Protein AF-A0A3D2M525-F1 (afdb_monomer)

Structure (mmCIF, N/CA/C/O backbone):
data_AF-A0A3D2M525-F1
#
_entry.id   AF-A0A3D2M525-F1
#
loop_
_atom_site.group_PDB
_atom_site.id
_atom_site.type_symbol
_atom_site.label_atom_id
_atom_site.label_alt_id
_atom_site.label_comp_id
_atom_site.label_asym_id
_atom_site.label_entity_id
_atom_site.label_seq_id
_atom_site.pdbx_PDB_ins_code
_atom_site.Cartn_x
_atom_site.Cartn_y
_atom_site.Cartn_z
_atom_site.occupancy
_atom_site.B_iso_or_equiv
_atom_site.auth_seq_id
_atom_site.auth_comp_id
_atom_site.auth_asym_id
_atom_site.auth_atom_id
_atom_site.pdbx_PDB_model_num
ATOM 1 N N . MET A 1 1 ? -45.864 -55.800 0.063 1.00 37.56 1 MET A N 1
ATOM 2 C CA . MET A 1 1 ? -45.847 -54.843 -1.065 1.00 37.56 1 MET A CA 1
ATOM 3 C C . MET A 1 1 ? -44.452 -54.256 -1.185 1.00 37.56 1 MET A C 1
ATOM 5 O O . MET A 1 1 ? -44.061 -53.517 -0.301 1.00 37.56 1 MET A O 1
ATOM 9 N N . LEU A 1 2 ? -43.704 -54.651 -2.211 1.00 43.34 2 LEU A N 1
ATOM 10 C CA . LEU A 1 2 ? -42.482 -54.048 -2.786 1.00 43.34 2 LEU A CA 1
ATOM 11 C C . LEU A 1 2 ? -42.152 -54.940 -4.011 1.00 43.34 2 LEU A C 1
ATOM 13 O O . LEU A 1 2 ? -42.502 -56.121 -3.920 1.00 43.34 2 LEU A O 1
ATOM 17 N N . PRO A 1 3 ? -41.513 -54.484 -5.118 1.00 45.31 3 PRO A N 1
ATOM 18 C CA . PRO A 1 3 ? -40.408 -53.512 -5.133 1.00 45.31 3 PRO A CA 1
ATOM 19 C C . PRO A 1 3 ? -40.341 -52.604 -6.419 1.00 45.31 3 PRO A C 1
ATOM 21 O O . PRO A 1 3 ? -41.162 -52.714 -7.316 1.00 45.31 3 PRO A O 1
ATOM 24 N N . SER A 1 4 ? -39.574 -51.501 -6.423 1.00 38.03 4 SER A N 1
ATOM 25 C CA . SER A 1 4 ? -38.260 -51.283 -7.088 1.00 38.03 4 SER A CA 1
ATOM 26 C C . SER A 1 4 ? -38.192 -50.986 -8.607 1.00 38.03 4 SER A C 1
ATOM 28 O O . SER A 1 4 ? -38.522 -51.838 -9.417 1.00 38.03 4 SER A O 1
ATOM 30 N N . LYS A 1 5 ? -37.485 -49.880 -8.911 1.00 32.03 5 LYS A N 1
ATOM 31 C CA . LYS A 1 5 ? -36.298 -49.766 -9.796 1.00 32.03 5 LYS A CA 1
ATOM 32 C C . LYS A 1 5 ? -36.407 -49.850 -11.341 1.00 32.03 5 LYS A C 1
ATOM 34 O O . LYS A 1 5 ? -36.990 -50.760 -11.902 1.00 32.03 5 LYS A O 1
ATOM 39 N N . LEU A 1 6 ? -35.543 -49.005 -11.930 1.00 39.41 6 LEU A N 1
ATOM 40 C CA . LEU A 1 6 ? -34.654 -49.207 -13.092 1.00 39.41 6 LEU A CA 1
ATOM 41 C C . LEU A 1 6 ? -35.099 -48.751 -14.494 1.00 39.41 6 LEU A C 1
ATOM 43 O O . LEU A 1 6 ? -36.184 -49.020 -14.985 1.00 39.41 6 LEU A O 1
ATOM 47 N N . ALA A 1 7 ? -34.142 -48.042 -15.095 1.00 35.44 7 ALA A N 1
ATOM 48 C CA . ALA A 1 7 ? -34.067 -47.508 -16.443 1.00 35.44 7 ALA A CA 1
ATOM 49 C C . ALA A 1 7 ? -33.650 -48.568 -17.483 1.00 35.44 7 ALA A C 1
ATOM 51 O O . ALA A 1 7 ? -33.310 -49.692 -17.118 1.00 35.44 7 ALA A O 1
ATOM 52 N N . SER A 1 8 ? -33.495 -48.093 -18.733 1.00 33.38 8 SER A N 1
ATOM 53 C CA . SER A 1 8 ? -32.813 -48.732 -19.879 1.00 33.38 8 SER A CA 1
ATOM 54 C C . SER A 1 8 ? -33.728 -49.629 -20.722 1.00 33.38 8 SER A C 1
ATOM 56 O O . SER A 1 8 ? -34.528 -50.364 -20.169 1.00 33.38 8 SER A O 1
ATOM 58 N N . ALA A 1 9 ? -33.673 -49.727 -22.048 1.00 34.47 9 ALA A N 1
ATOM 59 C CA . ALA A 1 9 ? -33.118 -48.998 -23.191 1.00 34.47 9 ALA A CA 1
ATOM 60 C C . ALA A 1 9 ? -33.562 -49.823 -24.431 1.00 34.47 9 ALA A C 1
ATOM 62 O O . ALA A 1 9 ? -34.174 -50.879 -24.287 1.00 34.47 9 ALA A O 1
ATOM 63 N N . CYS A 1 10 ? -33.144 -49.395 -25.624 1.00 28.97 10 CYS A N 1
ATOM 64 C CA . CYS A 1 10 ? -32.976 -50.225 -26.829 1.00 28.97 10 CYS A CA 1
ATOM 65 C C . CYS A 1 10 ? -34.178 -50.399 -27.779 1.00 28.97 10 CYS A C 1
ATOM 67 O O . CYS A 1 10 ? -34.915 -51.373 -27.746 1.00 28.97 10 CYS A O 1
ATOM 69 N N . THR A 1 11 ? -34.268 -49.437 -28.702 1.00 32.31 11 THR A N 1
ATOM 70 C CA . THR A 1 11 ? -34.002 -49.581 -30.151 1.00 32.31 11 THR A CA 1
ATOM 71 C C . THR A 1 11 ? -34.539 -50.800 -30.923 1.00 32.31 11 THR A C 1
ATOM 73 O O . THR A 1 11 ? -34.194 -51.937 -30.615 1.00 32.31 11 THR A O 1
ATOM 76 N N . ARG A 1 12 ? -35.105 -50.463 -32.101 1.00 38.41 12 ARG A N 1
ATOM 77 C CA . ARG A 1 12 ? -35.082 -51.127 -33.439 1.00 38.41 12 ARG A CA 1
ATOM 78 C C . ARG A 1 12 ? -36.481 -51.562 -33.894 1.00 38.41 12 ARG A C 1
ATOM 80 O O . ARG A 1 12 ? -37.237 -52.055 -33.079 1.00 38.41 12 ARG A O 1
ATOM 87 N N . ALA A 1 13 ? -36.887 -51.537 -35.161 1.00 35.97 13 ALA A N 1
ATOM 88 C CA . ALA A 1 13 ? -36.535 -50.891 -36.438 1.00 35.97 13 ALA A CA 1
ATOM 89 C C . ALA A 1 13 ? -37.546 -51.467 -37.479 1.00 35.97 13 ALA A C 1
ATOM 91 O O . ALA A 1 13 ? -38.304 -52.363 -37.115 1.00 35.97 13 ALA A O 1
ATOM 92 N N . ILE A 1 14 ? -37.441 -51.057 -38.761 1.00 39.56 14 ILE A N 1
ATOM 93 C CA . ILE A 1 14 ? -37.961 -51.689 -40.017 1.00 39.56 14 ILE A CA 1
ATOM 94 C C . ILE A 1 14 ? -39.185 -50.942 -40.613 1.00 39.56 14 ILE A C 1
ATOM 96 O O . ILE A 1 14 ? -40.260 -50.979 -40.033 1.00 39.56 14 ILE A O 1
ATOM 100 N N . ALA A 1 15 ? -39.011 -50.045 -41.607 1.00 32.84 15 ALA A N 1
ATOM 101 C CA . ALA A 1 15 ? -38.846 -50.209 -43.086 1.00 32.84 15 ALA A CA 1
ATOM 102 C C . ALA A 1 15 ? -40.205 -50.220 -43.827 1.00 32.84 15 ALA A C 1
ATOM 104 O O . ALA A 1 15 ? -41.150 -50.776 -43.293 1.00 32.84 15 ALA A O 1
ATOM 105 N N . GLY A 1 16 ? -40.452 -49.696 -45.035 1.00 34.38 16 GLY A N 1
ATOM 106 C CA . GLY A 1 16 ? -39.821 -48.806 -46.034 1.00 34.38 16 GLY A CA 1
ATOM 107 C C . GLY A 1 16 ? -40.980 -47.957 -46.642 1.00 34.38 16 GLY A C 1
ATOM 108 O O . GLY A 1 16 ? -42.079 -48.013 -46.106 1.00 34.38 16 GLY A O 1
ATOM 109 N N . VAL A 1 17 ? -40.923 -47.132 -47.694 1.00 40.00 17 VAL A N 1
ATOM 110 C CA . VAL A 1 17 ? -40.358 -47.237 -49.052 1.00 40.00 17 VAL A CA 1
ATOM 111 C C . VAL A 1 17 ? -40.551 -45.851 -49.737 1.00 40.00 17 VAL A C 1
ATOM 113 O O . VAL A 1 17 ? -41.628 -45.283 -49.617 1.00 40.00 17 VAL A O 1
ATOM 116 N N . MET A 1 18 ? -39.492 -45.330 -50.391 1.00 34.22 18 MET A N 1
ATOM 117 C CA . MET A 1 18 ? -39.373 -44.611 -51.701 1.00 34.22 18 MET A CA 1
ATOM 118 C C . MET A 1 18 ? -40.599 -43.831 -52.264 1.00 34.22 18 MET A C 1
ATOM 120 O O . MET A 1 18 ? -41.687 -44.381 -52.285 1.00 34.22 18 MET A O 1
ATOM 124 N N . LEU A 1 19 ? -40.552 -42.643 -52.898 1.00 35.59 19 LEU A N 1
ATOM 125 C CA . LEU A 1 19 ? -39.520 -41.755 -53.478 1.00 35.59 19 LEU A CA 1
ATOM 126 C C . LEU A 1 19 ? -40.220 -40.445 -53.957 1.00 35.59 19 LEU A C 1
ATOM 128 O O . LEU A 1 19 ? -41.440 -40.417 -54.085 1.00 35.59 19 LEU A O 1
ATOM 132 N N . VAL A 1 20 ? -39.403 -39.462 -54.373 1.00 40.84 20 VAL A N 1
ATOM 133 C CA . VAL A 1 20 ? -39.646 -38.284 -55.249 1.00 40.84 20 VAL A CA 1
ATOM 134 C C . VAL A 1 20 ? -39.794 -36.981 -54.449 1.00 40.84 20 VAL A C 1
ATOM 136 O O . VAL A 1 20 ? -40.723 -36.826 -53.679 1.00 40.84 20 VAL A O 1
ATOM 139 N N . GLY A 1 21 ? -38.924 -35.973 -54.526 1.00 41.38 21 GLY A N 1
ATOM 140 C CA 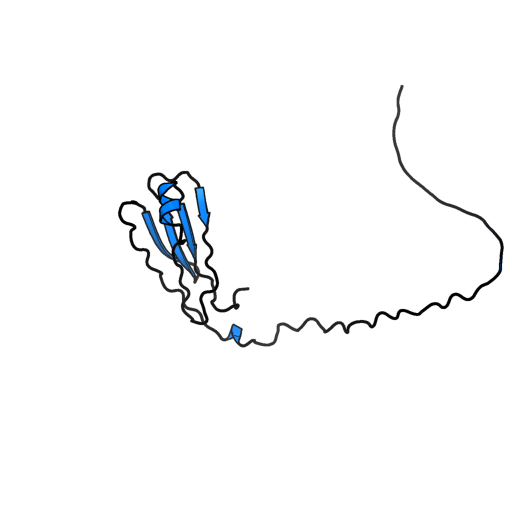. GLY A 1 21 ? -37.861 -35.666 -55.477 1.00 41.38 21 GLY A CA 1
ATOM 141 C C . GLY A 1 21 ? -37.924 -34.174 -55.806 1.00 41.38 21 GLY A C 1
ATOM 142 O O . GLY A 1 21 ? -38.464 -33.810 -56.841 1.00 41.38 21 GLY A O 1
ATOM 143 N N . THR A 1 22 ? -37.384 -33.310 -54.942 1.00 43.06 22 THR A N 1
ATOM 144 C CA . THR A 1 22 ? -37.083 -31.912 -55.289 1.00 43.06 22 THR A CA 1
ATOM 145 C C . THR A 1 22 ? -35.723 -31.522 -54.734 1.00 43.06 22 THR A C 1
ATOM 147 O O . THR A 1 22 ? -35.396 -31.776 -53.578 1.00 43.06 22 THR A O 1
ATOM 150 N N . ILE A 1 23 ? -34.940 -30.946 -55.634 1.00 47.47 23 ILE A N 1
ATOM 151 C CA . ILE A 1 23 ? -33.527 -30.598 -55.565 1.00 47.47 23 ILE A CA 1
ATOM 152 C C . ILE A 1 23 ? -33.232 -29.767 -54.311 1.00 47.47 23 ILE A C 1
ATOM 154 O O . ILE A 1 23 ? -33.533 -28.578 -54.246 1.00 47.47 23 ILE A O 1
ATOM 158 N N . GLY A 1 24 ? -32.623 -30.397 -53.308 1.00 43.56 24 GLY A N 1
ATOM 159 C CA . GLY A 1 24 ? -31.949 -29.676 -52.240 1.00 43.56 24 GLY A CA 1
ATOM 160 C C . GLY A 1 24 ? -30.634 -29.145 -52.792 1.00 43.56 24 GLY A C 1
ATOM 161 O O . GLY A 1 24 ? -29.699 -29.918 -52.995 1.00 43.56 24 GLY A O 1
ATOM 162 N N . ILE A 1 25 ? -30.548 -27.839 -53.050 1.00 50.72 25 ILE A N 1
ATOM 163 C CA . ILE A 1 25 ? -29.249 -27.179 -53.170 1.00 50.72 25 ILE A CA 1
ATOM 164 C C . ILE A 1 25 ? -28.618 -27.298 -51.783 1.00 50.72 25 ILE A C 1
ATOM 166 O O . ILE A 1 25 ? -28.923 -26.521 -50.880 1.00 50.72 25 ILE A O 1
ATOM 170 N N . ALA A 1 26 ? -27.775 -28.309 -51.589 1.00 52.91 26 ALA A N 1
ATOM 171 C CA . ALA A 1 26 ? -26.833 -28.308 -50.490 1.00 52.91 26 ALA A CA 1
ATOM 172 C C . ALA A 1 26 ? -25.871 -27.152 -50.773 1.00 52.91 26 ALA A C 1
ATOM 174 O O . ALA A 1 26 ? -24.895 -27.299 -51.507 1.00 52.91 26 ALA A O 1
ATOM 175 N N . ALA A 1 27 ? -26.191 -25.966 -50.255 1.00 49.47 27 ALA A N 1
ATOM 176 C CA . ALA A 1 27 ? -25.196 -24.928 -50.107 1.00 49.47 27 ALA A CA 1
ATOM 177 C C . ALA A 1 27 ? -24.129 -25.530 -49.195 1.00 49.47 27 ALA A C 1
ATOM 179 O O . ALA A 1 27 ? -24.329 -25.668 -47.989 1.00 49.47 27 ALA A O 1
ATOM 180 N N . ASN A 1 28 ? -23.024 -25.961 -49.796 1.00 51.28 28 ASN A N 1
ATOM 181 C CA . ASN A 1 28 ? -21.806 -26.251 -49.071 1.00 51.28 28 ASN A CA 1
ATOM 182 C C . ASN A 1 28 ? -21.370 -24.927 -48.442 1.00 51.28 28 ASN A C 1
ATOM 184 O O . ASN A 1 28 ? -20.643 -24.134 -49.039 1.00 51.28 28 ASN A O 1
ATOM 188 N N . VAL A 1 29 ? -21.870 -24.656 -47.237 1.00 53.94 29 VAL A N 1
ATOM 189 C CA . VAL A 1 29 ? -21.293 -23.659 -46.347 1.00 53.94 29 VAL A CA 1
ATOM 190 C C . VAL A 1 29 ? -19.980 -24.272 -45.882 1.00 53.94 29 VAL A C 1
ATOM 192 O O . VAL A 1 29 ? -19.881 -24.834 -44.794 1.00 53.94 29 VAL A O 1
ATOM 195 N N . GLN A 1 30 ? -18.964 -24.217 -46.744 1.00 57.66 30 GLN A N 1
ATOM 196 C CA . GLN A 1 30 ? -17.591 -24.365 -46.302 1.00 57.66 30 GLN A CA 1
ATOM 197 C C . GLN A 1 30 ? -17.349 -23.169 -45.383 1.00 57.66 30 GLN A C 1
ATOM 199 O O . GLN A 1 30 ? -17.081 -22.054 -45.837 1.00 57.66 30 GLN A O 1
ATOM 204 N N . ALA A 1 31 ? -17.502 -23.381 -44.076 1.00 62.88 31 ALA A N 1
ATOM 205 C CA . ALA A 1 31 ? -16.925 -22.478 -43.104 1.00 62.88 31 ALA A CA 1
ATOM 206 C C . ALA A 1 31 ? -15.448 -22.365 -43.484 1.00 62.88 31 ALA A C 1
ATOM 208 O O . ALA A 1 31 ? -14.725 -23.361 -43.482 1.00 62.88 31 ALA A O 1
ATOM 209 N N . ARG A 1 32 ? -15.018 -21.173 -43.911 1.00 62.91 32 ARG A N 1
ATOM 210 C CA . ARG A 1 32 ? -13.607 -20.919 -44.176 1.00 62.91 32 ARG A CA 1
ATOM 211 C C . ARG A 1 32 ? -12.894 -21.213 -42.867 1.00 62.91 32 ARG A C 1
ATOM 213 O O . ARG A 1 32 ? -13.089 -20.470 -41.905 1.00 62.91 32 ARG A O 1
ATOM 220 N N . GLU A 1 33 ? -12.131 -22.300 -42.814 1.00 61.94 33 GLU A N 1
ATOM 221 C CA . GLU A 1 33 ? -11.318 -22.597 -41.646 1.00 61.94 33 GLU A CA 1
ATOM 222 C C . GLU A 1 33 ? -10.438 -21.373 -41.422 1.00 61.94 33 GLU A C 1
ATOM 224 O O . GLU A 1 33 ? -9.604 -21.013 -42.260 1.00 61.94 33 GLU A O 1
ATOM 229 N N . LYS A 1 34 ? -10.701 -20.644 -40.332 1.00 62.28 34 LYS A N 1
ATOM 230 C CA . LYS A 1 34 ? -9.793 -19.593 -39.899 1.00 62.28 34 LYS A CA 1
ATOM 231 C C . LYS A 1 34 ? -8.481 -20.329 -39.670 1.00 62.28 34 LYS A C 1
ATOM 233 O O . LYS A 1 34 ? -8.499 -21.249 -38.852 1.00 62.28 34 LYS A O 1
ATOM 238 N N . PRO A 1 35 ? -7.392 -19.981 -40.382 1.00 68.31 35 PRO A N 1
ATOM 239 C CA . PRO A 1 35 ? -6.126 -20.659 -40.194 1.00 68.31 35 PRO A CA 1
ATOM 240 C C . PRO A 1 35 ? -5.864 -20.703 -38.699 1.00 68.31 35 PRO A C 1
ATOM 242 O O . PRO A 1 35 ? -5.868 -19.647 -38.049 1.00 68.31 35 PRO A O 1
ATOM 245 N N . ILE A 1 36 ? -5.733 -21.910 -38.146 1.00 65.38 36 ILE A N 1
ATOM 246 C CA . ILE A 1 36 ? -5.264 -22.066 -36.780 1.00 65.38 36 ILE A CA 1
ATOM 247 C C . ILE A 1 36 ? -3.841 -21.542 -36.854 1.00 65.38 36 ILE A C 1
ATOM 249 O O . ILE A 1 36 ? -2.932 -22.239 -37.302 1.00 65.38 36 ILE A O 1
ATOM 253 N N . LYS A 1 37 ? -3.665 -20.257 -36.523 1.00 63.66 37 LYS A N 1
ATOM 254 C CA . LYS A 1 37 ? -2.336 -19.719 -36.283 1.00 63.66 37 LYS A CA 1
ATOM 255 C C . LYS A 1 37 ? -1.727 -20.686 -35.272 1.00 63.66 37 LYS A C 1
ATOM 257 O O . LYS A 1 37 ? -2.397 -20.945 -34.264 1.00 63.66 37 LYS A O 1
ATOM 262 N N . PRO A 1 38 ? -0.533 -21.245 -35.539 1.00 68.88 38 PRO A N 1
ATOM 263 C CA . PRO A 1 38 ? 0.177 -21.994 -34.520 1.00 68.88 38 PRO A CA 1
ATOM 264 C C . PRO A 1 38 ? 0.106 -21.178 -33.228 1.00 68.88 38 PRO A C 1
ATOM 266 O O . PRO A 1 38 ? 0.187 -19.942 -33.322 1.00 68.88 38 PRO A O 1
ATOM 269 N N . PRO A 1 39 ? -0.117 -21.803 -32.056 1.00 65.12 39 PRO A N 1
ATOM 270 C CA . PRO A 1 39 ? -0.009 -21.064 -30.809 1.00 65.12 39 PRO A CA 1
ATOM 271 C C . PRO A 1 39 ? 1.301 -20.288 -30.889 1.00 65.12 39 PRO A C 1
ATOM 273 O O . PRO A 1 39 ? 2.334 -20.885 -31.196 1.00 65.12 39 PRO A O 1
ATOM 276 N N . LEU A 1 40 ? 1.227 -18.957 -30.758 1.00 61.56 40 LEU A N 1
ATOM 277 C CA . LEU A 1 40 ? 2.417 -18.114 -30.792 1.00 61.56 40 LEU A CA 1
ATOM 278 C C . LEU A 1 40 ? 3.415 -18.770 -29.844 1.00 61.56 40 LEU A C 1
ATOM 280 O O . LEU A 1 40 ? 3.103 -18.981 -28.668 1.00 61.56 40 LEU A O 1
ATOM 284 N N . SER A 1 41 ? 4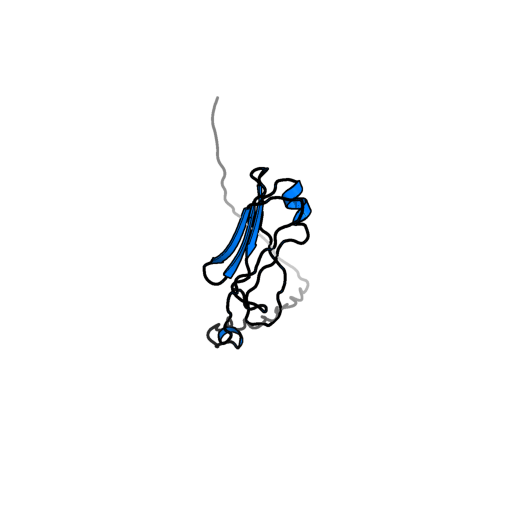.562 -19.188 -30.375 1.00 59.34 41 SER A N 1
ATOM 285 C CA . SER A 1 41 ? 5.623 -19.695 -29.526 1.00 59.34 41 SER A CA 1
ATOM 286 C C . SER A 1 41 ? 5.985 -18.536 -28.611 1.00 59.34 41 SER A C 1
ATOM 288 O O . SER A 1 41 ? 6.480 -17.516 -29.078 1.00 59.34 41 SER A O 1
ATOM 290 N N . HIS A 1 42 ? 5.706 -18.649 -27.312 1.00 62.19 42 HIS A N 1
ATOM 291 C CA . HIS A 1 42 ? 6.012 -17.596 -26.335 1.00 62.19 42 HIS A CA 1
ATOM 292 C C . HIS A 1 42 ? 7.534 -17.489 -26.081 1.00 62.19 42 HIS A C 1
ATOM 294 O O . HIS A 1 42 ? 7.959 -16.953 -25.064 1.00 62.19 42 HIS A O 1
ATOM 300 N N . SER A 1 43 ? 8.351 -18.054 -26.974 1.00 61.97 43 SER A N 1
ATOM 301 C CA . SER A 1 43 ? 9.804 -18.158 -26.888 1.00 61.97 43 SER A CA 1
ATOM 302 C C . SER A 1 43 ? 10.538 -16.937 -27.440 1.00 61.97 43 SER A C 1
ATOM 304 O O . SER A 1 43 ? 11.760 -16.890 -27.351 1.00 61.97 43 SER A O 1
ATOM 306 N N . GLU A 1 44 ? 9.838 -15.972 -28.038 1.00 73.25 44 GLU A N 1
ATOM 307 C CA . GLU A 1 44 ? 10.456 -14.701 -28.409 1.00 73.25 44 GLU A CA 1
ATOM 308 C C . GLU A 1 44 ? 10.586 -13.824 -27.160 1.00 73.25 44 GLU A C 1
ATOM 310 O O . GLU A 1 44 ? 9.599 -13.540 -26.478 1.00 73.25 44 GLU A O 1
ATOM 315 N N . SER A 1 45 ? 11.816 -13.402 -26.854 1.00 79.88 45 SER A N 1
ATOM 316 C CA . SER A 1 45 ? 12.074 -12.400 -25.822 1.00 79.88 45 SER A CA 1
ATOM 317 C C . SER A 1 45 ? 11.307 -11.129 -26.167 1.00 79.88 45 SER A C 1
ATOM 319 O O . SER A 1 45 ? 11.539 -10.540 -27.228 1.00 79.88 45 SER A O 1
ATOM 321 N N . ARG A 1 46 ? 10.404 -10.688 -25.291 1.00 84.00 46 ARG A N 1
ATOM 322 C CA . ARG A 1 46 ? 9.663 -9.448 -25.519 1.00 84.00 46 ARG A CA 1
ATOM 323 C C . ARG A 1 46 ? 10.410 -8.271 -24.926 1.00 84.00 46 ARG A C 1
ATOM 325 O O . ARG A 1 46 ? 11.149 -8.415 -23.958 1.00 84.00 46 ARG A O 1
ATOM 332 N N . GLU A 1 47 ? 10.118 -7.076 -25.423 1.00 87.75 47 GLU A N 1
ATOM 333 C CA . GLU A 1 47 ? 10.639 -5.835 -24.841 1.00 87.75 47 GLU A CA 1
ATOM 334 C C . GLU A 1 47 ? 10.393 -5.763 -23.317 1.00 87.75 47 GLU A C 1
ATOM 336 O O . GLU A 1 47 ? 11.285 -5.388 -22.558 1.00 87.75 47 GLU A O 1
ATOM 341 N N . GLN A 1 48 ? 9.219 -6.216 -22.849 1.00 89.88 48 GLN A N 1
ATOM 342 C CA . GLN A 1 48 ? 8.854 -6.209 -21.424 1.00 89.88 48 GLN A CA 1
ATOM 343 C C . GLN A 1 48 ? 9.753 -7.097 -20.552 1.00 89.88 48 GLN A C 1
ATOM 345 O O . GLN A 1 48 ? 9.870 -6.856 -19.353 1.00 89.88 48 GLN A O 1
ATOM 350 N N . ASP A 1 49 ? 10.373 -8.133 -21.123 1.00 88.50 49 ASP A N 1
ATOM 351 C CA . ASP A 1 49 ? 11.242 -9.046 -20.371 1.00 88.50 49 ASP A CA 1
ATOM 352 C C . ASP A 1 49 ? 12.595 -8.401 -20.038 1.00 88.50 49 ASP A C 1
ATOM 354 O O . ASP A 1 49 ? 13.260 -8.833 -19.101 1.00 88.50 49 ASP A O 1
ATOM 358 N N . SER A 1 50 ? 12.974 -7.336 -20.755 1.00 91.25 50 SER A N 1
ATOM 359 C CA . SER A 1 50 ? 14.201 -6.570 -20.499 1.00 91.25 50 SER A CA 1
ATOM 360 C C . SER A 1 50 ? 14.049 -5.488 -19.422 1.00 91.25 50 SER A C 1
ATOM 362 O O . SER A 1 50 ? 15.042 -4.906 -18.987 1.00 91.25 50 SER A O 1
ATOM 364 N N . ARG A 1 51 ? 12.814 -5.195 -18.989 1.00 93.62 51 ARG A N 1
ATOM 365 C CA . ARG A 1 51 ? 12.528 -4.128 -18.023 1.00 93.62 51 ARG A CA 1
ATOM 366 C C . ARG A 1 51 ? 12.766 -4.592 -16.591 1.00 93.62 51 ARG A C 1
ATOM 368 O O . ARG A 1 51 ? 12.323 -5.666 -16.183 1.00 93.62 51 ARG A O 1
ATOM 375 N N . THR A 1 52 ? 13.380 -3.709 -15.813 1.00 95.25 52 THR A N 1
ATOM 376 C CA . THR A 1 52 ? 13.636 -3.902 -14.384 1.00 95.25 52 THR A CA 1
ATOM 377 C C . THR A 1 52 ? 12.757 -2.966 -13.573 1.00 95.25 52 THR A C 1
ATOM 379 O O . THR A 1 52 ? 12.564 -1.807 -13.937 1.00 95.25 52 THR A O 1
ATOM 382 N N . PHE A 1 53 ? 12.252 -3.475 -12.453 1.00 96.75 53 PHE A N 1
ATOM 383 C CA . PHE A 1 53 ? 11.441 -2.719 -11.512 1.00 96.75 53 PHE A CA 1
ATOM 384 C C . PHE A 1 53 ? 12.090 -2.736 -10.135 1.00 96.75 53 PHE A C 1
ATOM 386 O O . PHE A 1 53 ? 12.726 -3.721 -9.754 1.00 96.75 53 PHE A O 1
ATOM 393 N N . VAL A 1 54 ? 11.927 -1.643 -9.399 1.00 98.00 54 VAL A N 1
ATOM 394 C CA . VAL A 1 54 ? 12.529 -1.456 -8.082 1.00 98.00 54 VAL A CA 1
ATOM 395 C C . VAL A 1 54 ? 11.421 -1.107 -7.095 1.00 98.00 54 VAL A C 1
ATOM 397 O O . VAL A 1 54 ? 10.805 -0.049 -7.232 1.00 98.00 54 VAL A O 1
ATOM 400 N N . PRO A 1 55 ? 11.124 -1.961 -6.101 1.00 97.50 55 PRO A N 1
ATOM 401 C CA . PRO A 1 55 ? 10.233 -1.568 -5.026 1.00 97.50 55 PRO A CA 1
ATOM 402 C C . PRO A 1 55 ? 10.864 -0.457 -4.202 1.00 97.50 55 PRO A C 1
ATOM 404 O O . PRO A 1 55 ? 12.034 -0.524 -3.828 1.00 97.50 55 PRO A O 1
ATOM 407 N N . VAL A 1 56 ? 10.058 0.551 -3.898 1.00 97.50 56 VAL A N 1
ATOM 408 C CA . VAL A 1 56 ? 10.449 1.651 -3.022 1.00 97.50 56 VAL A CA 1
ATOM 409 C C . VAL A 1 56 ? 9.532 1.626 -1.817 1.0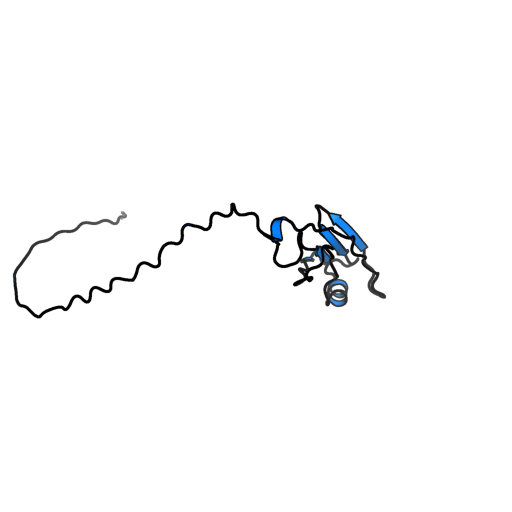0 97.50 56 VAL A C 1
ATOM 411 O O . VAL A 1 56 ? 8.314 1.497 -1.962 1.00 97.50 56 VAL A O 1
ATOM 414 N N . GLU A 1 57 ? 10.088 1.741 -0.615 1.00 97.50 57 GLU A N 1
ATOM 415 C CA . GLU A 1 57 ? 9.269 1.854 0.587 1.00 97.50 57 GLU A CA 1
ATOM 416 C C . GLU A 1 57 ? 8.396 3.112 0.494 1.00 97.50 57 GLU A C 1
ATOM 418 O O . GLU A 1 57 ? 8.892 4.233 0.385 1.00 97.50 57 GLU A O 1
ATOM 423 N N . SER A 1 58 ? 7.077 2.916 0.480 1.00 96.75 58 SER A N 1
ATOM 424 C CA . SER A 1 58 ? 6.123 4.011 0.322 1.00 96.75 58 SER A CA 1
ATOM 425 C C . SER A 1 58 ? 5.702 4.510 1.706 1.00 96.75 58 SER A C 1
ATOM 427 O O . SER A 1 58 ? 5.013 3.769 2.414 1.00 96.75 58 SER A O 1
ATOM 429 N N . PRO A 1 59 ? 6.063 5.741 2.113 1.00 95.88 59 PRO A N 1
ATOM 430 C CA . PRO A 1 59 ? 5.786 6.230 3.459 1.00 95.88 59 PRO A CA 1
ATOM 431 C C . PRO A 1 59 ? 4.283 6.401 3.711 1.00 95.88 59 PRO A C 1
ATOM 433 O O . PRO A 1 59 ? 3.520 6.754 2.809 1.00 95.88 59 PRO A O 1
ATOM 436 N N . LEU A 1 60 ? 3.863 6.210 4.966 1.00 97.69 60 LEU A N 1
ATOM 437 C CA . LEU A 1 60 ? 2.476 6.383 5.402 1.00 97.69 60 LEU A CA 1
ATOM 438 C C . LEU A 1 60 ? 2.377 7.372 6.572 1.00 97.69 60 LEU A C 1
ATOM 440 O O . LEU A 1 60 ? 2.566 7.029 7.744 1.00 97.69 60 LEU A O 1
ATOM 444 N N . ALA A 1 61 ? 2.043 8.621 6.248 1.00 97.06 61 ALA A N 1
ATOM 445 C CA . ALA A 1 61 ? 1.877 9.685 7.233 1.00 97.06 61 ALA A CA 1
ATOM 446 C C . ALA A 1 61 ? 0.698 9.414 8.196 1.00 97.06 61 ALA A C 1
ATOM 448 O O . ALA A 1 61 ? -0.310 8.822 7.782 1.00 97.06 61 ALA A O 1
ATOM 449 N N . PRO A 1 62 ? 0.790 9.852 9.468 1.00 97.25 62 PRO A N 1
ATOM 450 C CA . PRO A 1 62 ? -0.324 9.762 10.409 1.00 97.25 62 PRO A CA 1
ATOM 451 C C . PRO A 1 62 ? -1.505 10.604 9.927 1.00 97.25 62 PRO A C 1
ATOM 453 O O . PRO A 1 62 ? -1.318 11.608 9.239 1.00 97.25 62 PRO A O 1
ATOM 456 N N . LEU A 1 63 ? -2.717 10.209 10.315 1.00 96.75 63 LEU A N 1
ATOM 457 C CA . LEU A 1 63 ? -3.929 10.962 10.016 1.00 96.75 63 LEU A CA 1
ATOM 458 C C . LEU A 1 63 ? -4.400 11.687 11.291 1.00 96.75 63 LEU A C 1
ATOM 460 O O . LEU A 1 63 ? -4.716 11.022 12.279 1.00 96.75 63 LEU A O 1
ATOM 464 N N . PRO A 1 64 ? -4.419 13.034 11.320 1.00 96.25 64 PRO A N 1
ATOM 465 C CA . PRO A 1 64 ? -4.827 13.782 12.507 1.00 96.25 64 PRO A CA 1
ATOM 466 C C . PRO A 1 64 ? -6.219 13.376 13.009 1.00 96.25 64 PRO A C 1
ATOM 468 O O . PRO A 1 64 ? -7.164 13.286 12.229 1.00 96.25 64 PRO A O 1
ATOM 471 N N . GLY A 1 65 ? -6.346 13.137 14.316 1.00 96.56 65 GLY A N 1
ATOM 472 C CA . GLY A 1 65 ? -7.615 12.765 14.954 1.00 96.56 65 GLY A CA 1
ATOM 473 C C . GLY A 1 65 ? -8.051 11.307 14.766 1.00 96.56 65 GLY A C 1
ATOM 474 O O . GLY A 1 65 ? -9.060 10.917 15.344 1.00 96.56 65 GLY A O 1
ATOM 475 N N . LEU A 1 66 ? -7.301 10.492 14.016 1.00 97.19 66 LEU A N 1
ATOM 476 C CA . LEU A 1 66 ? -7.556 9.059 13.845 1.00 97.19 66 LEU A CA 1
ATOM 477 C C . LEU A 1 66 ? -6.295 8.271 14.236 1.00 97.19 66 LEU A C 1
ATOM 479 O O . LEU A 1 66 ? -5.423 8.066 13.389 1.00 97.19 66 LEU A O 1
ATOM 483 N N . PRO A 1 67 ? -6.148 7.872 15.516 1.00 97.25 67 PRO A N 1
ATOM 484 C CA . PRO A 1 67 ? -5.013 7.063 15.941 1.00 97.25 67 PRO A CA 1
ATOM 485 C C . PRO A 1 67 ? -5.039 5.698 15.245 1.00 97.25 67 PRO A C 1
ATOM 487 O O . PRO A 1 67 ? -6.102 5.115 15.037 1.00 97.25 67 PRO A O 1
ATOM 490 N N . SER A 1 68 ? -3.862 5.190 14.897 1.00 98.38 68 SER A N 1
ATOM 491 C CA . SER A 1 68 ? -3.694 3.903 14.225 1.00 98.38 68 SER A CA 1
ATOM 492 C C . SER A 1 68 ? -2.263 3.393 14.370 1.00 98.38 68 SER A C 1
ATOM 494 O O . SER A 1 68 ? -1.304 4.175 14.441 1.00 98.38 68 SER A O 1
ATOM 496 N N . GLU A 1 69 ? -2.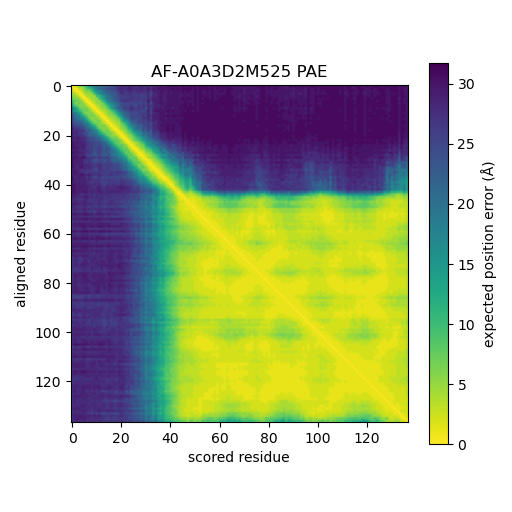119 2.074 14.364 1.00 98.56 69 GLU A N 1
ATOM 497 C CA . GLU A 1 69 ? -0.839 1.423 14.111 1.00 98.56 69 GLU A CA 1
ATOM 498 C C . GLU A 1 69 ? -0.621 1.327 12.598 1.00 98.56 69 GLU A C 1
ATOM 500 O O . GLU A 1 69 ? -1.558 1.072 11.838 1.00 98.56 69 GLU A O 1
ATOM 505 N N . ARG A 1 70 ? 0.608 1.592 12.148 1.00 98.44 70 ARG A N 1
ATOM 506 C CA . ARG A 1 70 ? 0.967 1.703 10.729 1.00 98.44 70 ARG A CA 1
ATOM 507 C C . ARG A 1 70 ? 2.250 0.939 10.465 1.00 98.44 70 ARG A C 1
ATOM 509 O O . ARG A 1 70 ? 3.237 1.143 11.167 1.00 98.44 70 ARG A O 1
ATOM 516 N N . TRP A 1 71 ? 2.248 0.143 9.404 1.00 98.50 71 TRP A N 1
ATOM 517 C CA . TRP A 1 71 ? 3.429 -0.559 8.916 1.00 98.50 71 TRP A CA 1
ATOM 518 C C . TRP A 1 71 ? 3.632 -0.267 7.440 1.00 98.50 71 TRP 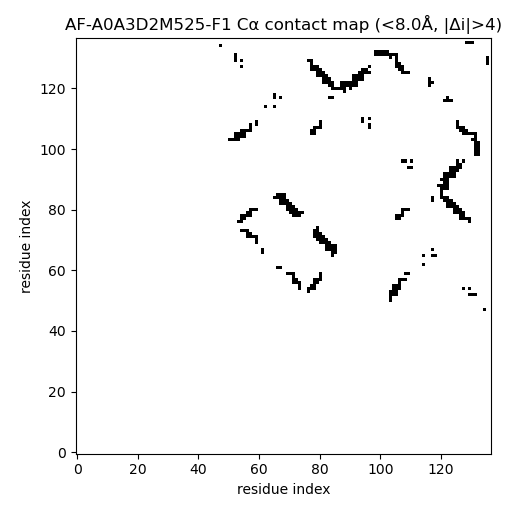A C 1
ATOM 520 O O . TRP A 1 71 ? 2.693 -0.310 6.642 1.00 98.50 71 TRP A O 1
ATOM 530 N N . THR A 1 72 ? 4.879 -0.001 7.086 1.00 98.56 72 THR A N 1
ATOM 531 C CA . THR A 1 72 ? 5.345 0.160 5.712 1.00 98.56 72 THR A CA 1
ATOM 532 C C . THR A 1 72 ? 6.550 -0.734 5.497 1.00 98.56 72 THR A C 1
ATOM 534 O O . THR A 1 72 ? 7.156 -1.211 6.459 1.00 98.56 72 THR A O 1
ATOM 537 N N . GLY A 1 73 ? 6.870 -1.008 4.240 1.00 98.25 73 GLY A N 1
ATOM 538 C CA . GLY A 1 73 ? 8.092 -1.722 3.915 1.00 98.25 73 GLY A CA 1
ATOM 539 C C . GLY A 1 73 ? 8.086 -2.293 2.512 1.00 98.25 73 GLY A C 1
ATOM 540 O O . GLY A 1 73 ? 7.236 -1.971 1.679 1.00 98.25 73 GLY A O 1
ATOM 541 N N . ILE A 1 74 ? 9.060 -3.165 2.275 1.00 98.19 74 ILE A N 1
ATOM 542 C CA . ILE A 1 74 ? 9.178 -3.966 1.063 1.00 98.19 74 ILE A CA 1
ATOM 543 C C . ILE A 1 74 ? 9.101 -5.433 1.469 1.00 98.19 74 ILE A C 1
ATOM 545 O O . ILE A 1 74 ? 9.847 -5.888 2.334 1.00 98.19 74 ILE A O 1
ATOM 549 N N . TYR A 1 75 ? 8.219 -6.185 0.823 1.00 96.19 75 TYR A N 1
ATOM 550 C CA . TYR A 1 75 ? 8.081 -7.620 1.024 1.00 96.19 75 TYR A CA 1
ATOM 551 C C . TYR A 1 75 ? 8.020 -8.321 -0.329 1.00 96.19 75 TYR A C 1
ATOM 553 O O . TYR A 1 75 ? 7.248 -7.926 -1.199 1.00 96.19 75 TYR A O 1
ATOM 561 N N . GLN A 1 76 ? 8.874 -9.333 -0.522 1.00 94.56 76 GLN A N 1
ATOM 562 C CA . GLN A 1 76 ? 8.969 -10.119 -1.763 1.00 94.56 76 GLN A CA 1
ATOM 563 C C . GLN A 1 76 ? 8.971 -9.264 -3.048 1.00 94.56 76 GLN A C 1
ATOM 565 O O . GLN A 1 76 ? 8.287 -9.562 -4.023 1.00 94.56 76 GLN A O 1
ATOM 570 N N . GLY A 1 77 ? 9.737 -8.170 -3.048 1.00 94.31 77 GLY A N 1
ATOM 571 C CA . GLY A 1 77 ? 9.875 -7.311 -4.225 1.00 94.31 77 GLY A CA 1
ATOM 572 C C . GLY A 1 77 ? 8.730 -6.317 -4.453 1.00 94.31 77 GLY A C 1
ATOM 573 O O . GLY A 1 77 ? 8.708 -5.684 -5.503 1.00 94.31 77 GLY A O 1
ATOM 574 N N . SER A 1 78 ? 7.803 -6.152 -3.504 1.00 95.81 78 SER A N 1
ATOM 575 C CA . SER A 1 78 ? 6.700 -5.182 -3.586 1.00 95.81 78 SER A CA 1
ATOM 576 C C . SER A 1 78 ? 6.678 -4.255 -2.375 1.00 95.81 78 SER A C 1
ATOM 578 O O . SER A 1 78 ? 6.940 -4.682 -1.252 1.00 95.81 78 SER A O 1
ATOM 580 N N . SER A 1 79 ? 6.344 -2.986 -2.598 1.00 98.06 79 SER A N 1
ATOM 581 C CA . SER A 1 79 ? 6.074 -2.032 -1.521 1.00 98.06 79 SER A CA 1
ATOM 582 C C . SER A 1 79 ? 4.745 -2.371 -0.851 1.00 98.06 79 SER A C 1
ATOM 584 O O . SER A 1 79 ? 3.810 -2.758 -1.551 1.00 98.06 79 SER A O 1
ATOM 586 N N . TYR A 1 80 ? 4.622 -2.209 0.465 1.00 98.44 80 TYR A N 1
ATOM 587 C CA . TYR A 1 80 ? 3.354 -2.401 1.172 1.00 98.44 80 TYR A CA 1
ATOM 588 C C . TYR A 1 80 ? 3.068 -1.294 2.186 1.00 98.44 80 TYR A C 1
ATOM 590 O O . TYR A 1 80 ? 3.973 -0.649 2.719 1.00 98.44 80 TYR A O 1
ATOM 598 N N . GLN A 1 81 ? 1.777 -1.109 2.458 1.00 98.69 81 GLN A N 1
ATOM 599 C CA . GLN A 1 81 ? 1.239 -0.287 3.536 1.00 98.69 81 GLN A CA 1
ATOM 600 C C . GLN A 1 81 ? 0.128 -1.060 4.245 1.00 98.69 81 GLN A C 1
ATOM 602 O O . GLN A 1 81 ? -0.733 -1.649 3.590 1.00 98.69 81 GLN A O 1
ATOM 607 N N . ILE A 1 82 ? 0.145 -1.047 5.574 1.00 98.75 82 ILE A N 1
ATOM 608 C CA . ILE A 1 82 ? -0.880 -1.636 6.439 1.00 98.75 82 ILE A CA 1
ATOM 609 C C . ILE A 1 82 ? -1.219 -0.617 7.519 1.00 98.75 82 ILE A C 1
ATOM 611 O O . ILE A 1 82 ? -0.323 0.021 8.078 1.00 98.75 82 ILE A O 1
ATOM 615 N N . GLU A 1 83 ? -2.499 -0.482 7.838 1.00 98.81 83 GLU A N 1
ATOM 616 C CA . GLU A 1 83 ? -2.951 0.369 8.928 1.00 98.81 83 GLU A CA 1
ATOM 617 C C . GLU A 1 83 ? -4.127 -0.256 9.675 1.00 98.81 83 GLU A C 1
ATOM 619 O O . GLU A 1 83 ? -5.102 -0.713 9.069 1.00 98.81 83 GLU A O 1
ATOM 624 N N . VAL A 1 84 ? -4.028 -0.261 11.004 1.00 98.81 84 VAL A N 1
ATOM 625 C CA . VAL A 1 84 ? -5.004 -0.873 11.909 1.00 98.81 84 VAL A CA 1
ATOM 626 C C . VAL A 1 84 ? -5.441 0.169 12.944 1.00 98.81 84 VAL A C 1
ATOM 628 O O . VAL A 1 84 ? -4.591 0.705 13.661 1.00 98.81 84 VAL A O 1
ATOM 631 N N . PRO A 1 85 ? -6.741 0.503 13.035 1.00 98.69 85 PRO A N 1
ATOM 632 C CA . PRO A 1 85 ? -7.235 1.406 14.065 1.00 98.69 85 PRO A CA 1
ATOM 633 C C . PRO A 1 85 ? -7.385 0.672 15.416 1.00 98.69 85 PRO A C 1
ATOM 635 O O . PRO A 1 85 ? -7.616 -0.537 15.435 1.00 98.69 85 PRO A O 1
ATOM 638 N N . PRO A 1 86 ? -7.314 1.371 16.564 1.00 98.50 86 PRO A N 1
ATOM 639 C CA . PRO A 1 86 ? -7.417 0.744 17.887 1.00 98.50 86 PRO A CA 1
ATOM 640 C C . PRO A 1 86 ? -8.790 0.106 18.157 1.00 98.50 86 PRO A C 1
ATOM 642 O O . PRO A 1 86 ? -8.898 -0.814 18.961 1.00 98.50 86 PRO A O 1
ATOM 645 N N . ASN A 1 87 ? -9.843 0.573 17.483 1.00 97.50 87 ASN A N 1
ATOM 646 C CA . ASN A 1 87 ? -11.196 0.016 17.526 1.00 97.50 87 ASN A CA 1
ATOM 647 C C . ASN A 1 87 ? -11.450 -0.983 16.382 1.00 97.50 87 ASN A C 1
ATOM 649 O O . ASN A 1 87 ? -12.545 -1.001 15.818 1.00 97.50 87 ASN A O 1
ATOM 653 N N . TRP A 1 88 ? -10.440 -1.770 15.998 1.00 98.69 88 TRP A N 1
ATOM 654 C CA . TRP A 1 88 ? -10.558 -2.704 14.882 1.00 98.69 88 TRP A CA 1
ATOM 655 C C . TRP A 1 88 ? -11.748 -3.658 15.063 1.00 98.69 88 TRP A C 1
ATOM 657 O O . TRP A 1 88 ? -11.845 -4.396 16.040 1.00 98.69 88 TRP A O 1
ATOM 667 N N . ASN A 1 89 ? -12.652 -3.653 14.087 1.00 98.56 89 ASN A N 1
ATOM 668 C CA . ASN A 1 89 ? -13.890 -4.430 14.068 1.00 98.56 89 ASN A CA 1
ATOM 669 C C . ASN A 1 89 ? -13.695 -5.876 13.562 1.00 98.56 89 ASN A C 1
ATOM 671 O O . ASN A 1 89 ? -14.672 -6.577 13.311 1.00 98.56 89 ASN A O 1
ATOM 675 N N . GLY A 1 90 ? -12.443 -6.311 13.378 1.00 98.50 90 GLY A N 1
ATOM 676 C CA . GLY A 1 90 ? -12.082 -7.635 12.863 1.00 98.50 90 GLY A CA 1
ATOM 677 C C . GLY A 1 90 ? -12.118 -7.764 11.336 1.00 98.50 90 GLY A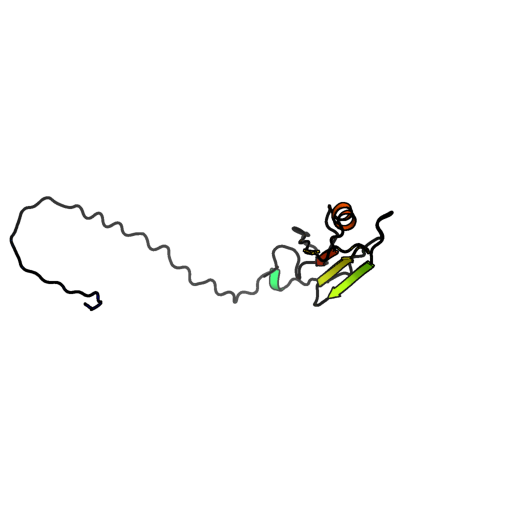 C 1
ATOM 678 O O . GLY A 1 90 ? -11.770 -8.819 10.811 1.00 98.50 90 GLY A O 1
ATOM 679 N N . MET A 1 91 ? -12.495 -6.711 10.606 1.00 98.75 91 MET A N 1
ATOM 680 C CA . MET A 1 91 ? -12.594 -6.729 9.145 1.00 98.75 91 MET A CA 1
ATOM 681 C C . MET A 1 91 ? -11.386 -6.055 8.491 1.00 98.75 91 MET A C 1
ATOM 683 O O . MET A 1 91 ? -10.925 -4.996 8.926 1.00 98.75 91 MET A O 1
ATOM 687 N N . LEU A 1 92 ? -10.892 -6.666 7.413 1.00 98.62 92 LEU A N 1
ATOM 688 C CA . LEU A 1 92 ? -9.785 -6.160 6.604 1.00 98.62 92 LEU A CA 1
ATOM 689 C C . LEU A 1 92 ? -10.283 -5.747 5.219 1.00 98.62 92 LEU A C 1
ATOM 691 O O . LEU A 1 92 ? -10.923 -6.534 4.521 1.00 98.62 92 LEU A O 1
ATOM 695 N N . VAL A 1 93 ? -9.911 -4.543 4.790 1.00 98.75 93 VAL A N 1
ATOM 696 C CA . VAL A 1 93 ? -10.042 -4.099 3.400 1.00 98.75 93 VAL A CA 1
ATOM 697 C C . VAL A 1 93 ? -8.696 -4.221 2.694 1.00 98.75 93 VAL A C 1
ATOM 699 O O . VAL A 1 93 ? -7.740 -3.525 3.029 1.00 98.75 93 VAL A O 1
ATOM 702 N N . MET A 1 94 ? -8.629 -5.084 1.680 1.00 98.44 94 MET A N 1
ATOM 703 C CA . MET A 1 94 ? -7.491 -5.131 0.764 1.00 98.44 94 MET A CA 1
ATOM 704 C C . MET A 1 94 ? -7.715 -4.125 -0.367 1.00 98.44 94 MET A C 1
ATOM 706 O O . MET A 1 94 ? -8.631 -4.283 -1.175 1.00 98.44 94 MET A O 1
ATOM 710 N N . TYR A 1 95 ? -6.899 -3.078 -0.419 1.00 97.94 95 TYR A N 1
ATOM 711 C CA . TYR A 1 95 ? -6.994 -2.030 -1.426 1.00 97.94 95 TYR A CA 1
ATOM 712 C C . TYR A 1 95 ? -6.022 -2.291 -2.579 1.00 97.94 95 TYR A C 1
ATOM 714 O O . TYR A 1 95 ? -4.804 -2.259 -2.411 1.00 97.94 95 TYR A O 1
ATOM 722 N N . GLY A 1 96 ? -6.578 -2.517 -3.769 1.00 95.12 96 GLY A N 1
ATOM 723 C CA . GLY A 1 96 ? -5.830 -2.566 -5.022 1.00 95.12 96 GLY A CA 1
ATOM 724 C C . GLY A 1 96 ? -5.862 -1.210 -5.717 1.00 95.12 96 GLY A C 1
ATOM 725 O O . GLY A 1 96 ? -6.934 -0.662 -5.972 1.00 95.12 96 GLY A O 1
ATOM 726 N N . HIS A 1 97 ? -4.695 -0.663 -6.043 1.00 93.00 97 HIS A N 1
ATOM 727 C CA . HIS A 1 97 ? -4.615 0.562 -6.834 1.00 93.00 97 HIS A CA 1
ATOM 728 C C . HIS A 1 97 ? -4.733 0.265 -8.339 1.00 93.00 97 HIS A C 1
ATOM 730 O O . HIS A 1 97 ? -4.421 -0.828 -8.800 1.00 93.00 97 HIS A O 1
ATOM 736 N N . GLY A 1 98 ? -5.131 1.262 -9.132 1.00 93.62 98 GLY A N 1
ATOM 737 C CA . GLY A 1 98 ? -5.140 1.165 -10.596 1.00 93.62 98 GLY A CA 1
ATOM 738 C C . GLY A 1 98 ? -3.743 1.253 -11.227 1.00 93.62 98 GLY A C 1
ATOM 739 O O . GLY A 1 98 ? -2.722 1.046 -10.570 1.00 93.62 98 GLY A O 1
ATOM 740 N N . TYR A 1 99 ? -3.699 1.599 -12.514 1.00 94.75 99 TYR A N 1
ATOM 741 C CA . TYR A 1 99 ? -2.463 1.812 -13.273 1.00 94.75 99 TYR A CA 1
ATOM 742 C C . TYR A 1 99 ? -1.522 2.839 -12.608 1.00 94.75 99 TYR A C 1
ATOM 744 O O . TYR A 1 99 ? -1.976 3.870 -12.109 1.00 94.75 99 TYR A O 1
ATOM 752 N N . ARG A 1 100 ? -0.208 2.565 -12.617 1.00 92.88 100 ARG A N 1
ATOM 753 C CA . ARG A 1 100 ? 0.835 3.382 -11.952 1.00 92.88 100 ARG A CA 1
ATOM 754 C C . ARG A 1 100 ? 1.861 4.009 -12.897 1.00 92.88 100 ARG A C 1
ATOM 756 O O . ARG A 1 100 ? 2.848 4.573 -12.440 1.00 92.88 100 ARG A O 1
ATOM 763 N N . GLY A 1 101 ? 1.621 3.959 -14.204 1.00 94.56 101 GLY A N 1
ATOM 764 C CA . GLY A 1 101 ? 2.527 4.547 -15.185 1.00 94.56 101 GLY A CA 1
ATOM 765 C C . GLY A 1 101 ? 3.616 3.592 -15.668 1.00 94.56 101 GLY A C 1
ATOM 766 O O . GLY A 1 101 ? 3.537 2.373 -15.516 1.00 94.56 101 GLY A O 1
ATOM 767 N N . THR A 1 102 ? 4.623 4.196 -16.291 1.00 95.06 102 THR A N 1
ATOM 768 C CA . THR A 1 102 ? 5.706 3.538 -17.033 1.00 95.06 102 THR A CA 1
ATOM 769 C C . THR A 1 102 ? 7.064 3.652 -16.319 1.00 95.06 102 THR A C 1
ATOM 771 O O . THR A 1 102 ? 8.110 3.394 -16.906 1.00 95.06 102 THR A O 1
ATOM 774 N N . GLY A 1 103 ? 7.085 4.089 -15.059 1.00 95.81 103 GLY A N 1
ATOM 775 C CA . GLY A 1 103 ? 8.318 4.186 -14.272 1.00 95.81 103 GLY A CA 1
ATOM 776 C C . GLY A 1 103 ? 8.789 2.821 -13.749 1.00 95.81 103 GLY A C 1
ATOM 777 O O . GLY A 1 103 ? 7.974 1.897 -13.643 1.00 95.81 103 GLY A O 1
ATOM 778 N N . PRO A 1 104 ? 10.077 2.668 -13.405 1.00 96.25 104 PRO A N 1
ATOM 779 C CA . PRO A 1 104 ? 10.590 1.453 -12.775 1.00 96.25 104 PRO A CA 1
ATOM 780 C C . PRO A 1 104 ? 10.206 1.327 -11.289 1.00 96.25 104 PRO A C 1
ATOM 782 O O . PRO A 1 104 ? 10.218 0.216 -10.760 1.00 96.25 104 PRO A O 1
ATOM 785 N N . GLU A 1 105 ? 9.855 2.417 -10.603 1.00 97.75 105 GLU A N 1
ATOM 786 C CA . GLU A 1 105 ? 9.574 2.409 -9.164 1.00 97.75 105 GLU A CA 1
ATOM 787 C C . GLU A 1 105 ? 8.200 1.811 -8.837 1.00 97.75 105 GLU A C 1
ATOM 789 O O . GLU A 1 105 ? 7.152 2.317 -9.253 1.00 97.75 105 GLU A O 1
ATOM 794 N N . LEU A 1 106 ? 8.182 0.757 -8.023 1.00 97.56 106 LEU A N 1
ATOM 795 C CA . LEU A 1 106 ? 6.951 0.139 -7.536 1.00 97.56 106 LEU A CA 1
ATOM 796 C C . LEU A 1 106 ? 6.553 0.803 -6.220 1.00 97.56 106 LEU A C 1
ATOM 798 O O . LEU A 1 106 ? 7.224 0.651 -5.198 1.00 97.56 106 LEU A O 1
ATOM 802 N N . THR A 1 107 ? 5.451 1.548 -6.259 1.00 97.31 107 THR A N 1
ATOM 803 C CA . THR A 1 107 ? 4.955 2.336 -5.126 1.00 97.31 107 THR A CA 1
ATOM 804 C C . THR A 1 107 ? 3.493 2.033 -4.840 1.00 97.31 107 THR A C 1
ATOM 806 O O . THR A 1 107 ? 2.685 1.800 -5.745 1.00 97.31 107 THR A O 1
ATOM 809 N N . VAL A 1 108 ? 3.116 2.125 -3.570 1.00 97.62 108 VAL A N 1
ATOM 810 C CA . VAL A 1 108 ? 1.741 1.962 -3.089 1.00 97.62 108 VAL A CA 1
ATOM 811 C C . VAL A 1 108 ? 1.279 3.237 -2.389 1.00 97.62 108 VAL A C 1
ATOM 813 O O . VAL A 1 108 ? 2.083 4.060 -1.966 1.00 97.62 108 VAL A O 1
ATOM 816 N N . GLY A 1 109 ? -0.030 3.460 -2.343 1.00 97.06 109 GLY A N 1
ATOM 817 C CA . GLY A 1 109 ? -0.611 4.569 -1.601 1.00 97.06 109 GLY A CA 1
ATOM 818 C C . GLY A 1 109 ? -1.900 4.143 -0.911 1.00 97.06 109 GLY A C 1
ATOM 819 O O . GLY A 1 109 ? -2.489 3.129 -1.303 1.00 97.06 109 GLY A O 1
ATOM 820 N N . PRO A 1 110 ? -2.343 4.917 0.089 1.00 97.50 110 PRO A N 1
ATOM 821 C CA . PRO A 1 110 ? -3.535 4.592 0.850 1.00 97.50 110 PRO A CA 1
ATOM 822 C C . PRO A 1 110 ? -4.805 4.671 -0.013 1.00 97.50 110 PRO A C 1
ATOM 824 O O . PRO A 1 110 ? -4.837 5.403 -1.011 1.00 97.50 110 PRO A O 1
ATOM 827 N N . PRO A 1 111 ? -5.887 3.977 0.385 1.00 97.25 111 PRO A N 1
ATOM 828 C CA . PRO A 1 111 ? -7.197 4.158 -0.226 1.00 97.25 111 PRO A CA 1
ATOM 829 C C . PRO A 1 111 ? -7.682 5.601 -0.049 1.00 97.25 111 PRO A C 1
ATOM 831 O O . PRO A 1 111 ? -7.531 6.190 1.021 1.00 97.25 111 PRO A O 1
ATOM 834 N N . ALA A 1 112 ? -8.353 6.158 -1.062 1.00 96.69 112 ALA A N 1
ATOM 835 C CA . ALA A 1 112 ? -8.942 7.502 -0.970 1.00 96.69 112 ALA A CA 1
ATOM 836 C C . ALA A 1 112 ? -9.967 7.621 0.179 1.00 96.69 112 ALA A C 1
ATOM 838 O O . ALA A 1 112 ? -10.139 8.684 0.766 1.00 96.69 112 ALA A O 1
ATOM 839 N N . ILE A 1 113 ? -10.601 6.501 0.541 1.00 97.69 113 ILE A N 1
ATOM 840 C CA . ILE A 1 113 ? -11.559 6.389 1.647 1.00 97.69 113 ILE A CA 1
ATOM 841 C C . ILE A 1 113 ? -10.907 6.038 2.999 1.00 97.69 113 ILE A C 1
ATOM 843 O O . ILE A 1 113 ? -11.620 5.698 3.942 1.00 97.69 113 ILE A O 1
ATOM 847 N N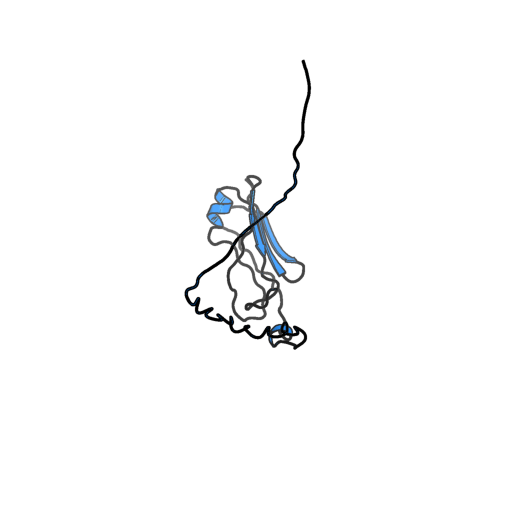 . ARG A 1 114 ? -9.572 6.127 3.126 1.00 98.25 114 ARG A N 1
ATOM 848 C CA . ARG A 1 114 ? -8.814 5.835 4.362 1.00 98.25 114 ARG A CA 1
ATOM 849 C C . ARG A 1 114 ? -9.448 6.420 5.636 1.00 98.25 114 ARG A C 1
ATOM 851 O O . ARG A 1 114 ? -9.623 5.645 6.573 1.00 98.25 114 ARG A O 1
ATOM 858 N N . PRO A 1 115 ? -9.837 7.715 5.711 1.00 98.38 115 PRO A N 1
ATOM 859 C CA . PRO A 1 115 ? -10.437 8.255 6.933 1.00 98.38 115 PRO A CA 1
ATOM 860 C C . PRO A 1 115 ? -11.718 7.518 7.336 1.00 98.38 115 PRO A C 1
ATOM 862 O O . PRO A 1 115 ? -11.908 7.202 8.506 1.00 98.38 115 PRO A O 1
ATOM 865 N N . TRP A 1 116 ? -12.579 7.214 6.362 1.00 98.50 116 TRP A N 1
ATOM 866 C CA . TRP A 1 116 ? -13.843 6.528 6.608 1.00 98.50 116 TRP A CA 1
ATOM 867 C C . TRP A 1 116 ? -13.614 5.092 7.089 1.00 98.50 116 TRP A C 1
ATOM 869 O O . TRP A 1 116 ? -14.242 4.672 8.056 1.00 98.50 116 TRP A O 1
ATOM 879 N N . LEU A 1 117 ? -12.665 4.368 6.483 1.00 98.62 117 LEU A N 1
ATOM 880 C CA . LEU A 1 117 ? -12.309 3.011 6.911 1.00 98.62 117 LEU A CA 1
ATOM 881 C C . LEU A 1 117 ? -11.887 2.979 8.384 1.00 98.62 117 LEU A C 1
ATOM 883 O O . LEU A 1 117 ? -12.444 2.202 9.156 1.00 98.62 117 LEU A O 1
ATOM 887 N N . LEU A 1 118 ? -10.975 3.869 8.786 1.00 98.56 118 LEU A N 1
ATOM 888 C CA . LEU A 1 118 ? -10.501 3.939 10.171 1.00 98.56 118 LEU A CA 1
ATOM 889 C C . LEU A 1 118 ? -11.621 4.344 11.141 1.00 98.56 118 LEU A C 1
ATOM 891 O O . L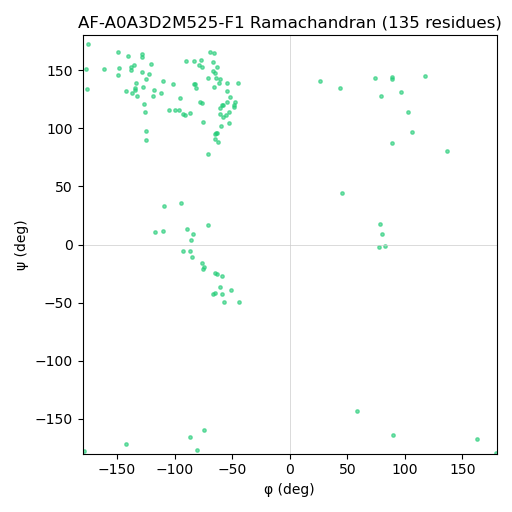EU A 1 118 ? -11.757 3.739 12.200 1.00 98.56 118 LEU A O 1
ATOM 895 N N . GLN A 1 119 ? -12.467 5.313 10.772 1.00 98.31 119 GLN A N 1
ATOM 896 C CA . GLN A 1 119 ? -13.612 5.731 11.596 1.00 98.31 119 GLN A CA 1
ATOM 897 C C . GLN A 1 119 ? -14.614 4.597 11.836 1.00 98.31 119 GLN A C 1
ATOM 899 O O . GLN A 1 119 ? -15.175 4.496 12.923 1.00 98.31 119 GLN A O 1
ATOM 904 N N . GLN A 1 120 ? -14.828 3.736 10.840 1.00 98.56 120 GLN A N 1
ATOM 905 C CA . GLN A 1 120 ? -15.719 2.578 10.949 1.00 98.56 120 GLN A CA 1
ATOM 906 C C . GLN A 1 120 ? -15.031 1.335 11.548 1.00 98.56 120 GLN A C 1
ATOM 908 O O . GLN A 1 120 ? -15.644 0.269 11.633 1.00 98.56 120 GLN A O 1
ATOM 913 N N . GLY A 1 121 ? -13.768 1.457 11.971 1.00 98.62 121 GLY A N 1
ATOM 914 C CA . GLY A 1 121 ? -13.012 0.386 12.613 1.00 98.62 121 GLY A CA 1
ATOM 915 C C . GLY A 1 121 ? -12.457 -0.664 11.649 1.00 98.62 121 GLY A C 1
ATOM 916 O O . GLY A 1 121 ? -12.105 -1.745 12.098 1.00 98.62 121 GLY A O 1
ATOM 917 N N . TYR A 1 122 ? -12.363 -0.399 10.345 1.00 98.88 122 TYR A N 1
ATOM 918 C CA . TYR A 1 122 ? -11.717 -1.321 9.405 1.00 98.88 122 TYR A CA 1
ATOM 919 C C . TYR A 1 122 ? -10.196 -1.162 9.441 1.00 98.88 122 TYR A C 1
ATOM 921 O O . TYR A 1 122 ? -9.676 -0.048 9.348 1.00 98.88 122 TYR A O 1
ATOM 929 N N . ALA A 1 123 ? -9.483 -2.287 9.477 1.00 98.88 123 ALA A N 1
ATOM 930 C CA . ALA A 1 123 ? -8.088 -2.317 9.057 1.00 98.88 123 ALA A CA 1
ATOM 931 C C . ALA A 1 123 ? -8.017 -2.284 7.525 1.00 98.88 123 ALA A C 1
ATOM 933 O O . ALA A 1 123 ? -8.927 -2.768 6.841 1.00 98.88 123 ALA A O 1
ATOM 934 N N . TRP A 1 124 ? -6.926 -1.762 6.971 1.00 98.81 124 TRP A N 1
ATOM 935 C CA . TRP A 1 124 ? -6.673 -1.845 5.536 1.00 98.81 124 TRP A CA 1
ATOM 936 C C . TRP A 1 124 ? -5.219 -2.182 5.226 1.00 98.81 124 TRP A C 1
ATOM 938 O O . TRP A 1 124 ? -4.305 -1.885 5.995 1.00 98.81 124 TRP A O 1
ATOM 948 N N . ALA A 1 125 ? -5.022 -2.815 4.075 1.00 98.75 125 ALA A N 1
ATOM 949 C CA . ALA A 1 125 ? -3.712 -3.130 3.533 1.00 98.75 125 ALA A CA 1
ATOM 950 C C . ALA A 1 125 ? -3.689 -2.861 2.028 1.00 98.75 125 ALA A C 1
ATOM 952 O O . ALA A 1 125 ? -4.715 -2.968 1.354 1.00 98.75 125 ALA A O 1
ATOM 953 N N . ALA A 1 126 ? -2.522 -2.508 1.506 1.00 98.50 126 ALA A N 1
ATOM 954 C CA . ALA A 1 126 ? -2.280 -2.331 0.084 1.00 98.50 126 ALA A CA 1
ATOM 955 C C . ALA A 1 126 ? -0.833 -2.708 -0.244 1.00 98.50 126 ALA A C 1
ATOM 957 O O . ALA A 1 126 ? 0.068 -2.520 0.579 1.00 98.50 126 ALA A O 1
ATOM 958 N N . SER A 1 127 ? -0.596 -3.162 -1.471 1.00 98.00 127 SER A N 1
ATOM 959 C CA . SER A 1 127 ? 0.750 -3.345 -2.012 1.00 98.00 127 SER A CA 1
ATOM 960 C C . SER A 1 127 ? 0.902 -2.661 -3.363 1.00 98.00 127 SER A C 1
ATOM 962 O O . SER A 1 127 ? -0.087 -2.324 -4.015 1.00 98.00 127 SER A O 1
ATOM 964 N N . SER A 1 128 ? 2.147 -2.469 -3.793 1.00 97.50 128 SER A N 1
ATOM 965 C CA . SER A 1 128 ? 2.439 -2.214 -5.196 1.00 97.50 128 SER A CA 1
ATOM 966 C C . SER A 1 128 ? 2.167 -3.477 -6.017 1.00 97.50 128 SER A C 1
ATOM 968 O O . SER A 1 128 ? 2.088 -4.584 -5.475 1.00 97.50 128 SER A O 1
ATOM 970 N N . TYR A 1 129 ? 2.094 -3.333 -7.338 1.00 95.31 129 TYR A N 1
ATOM 971 C CA . TYR A 1 129 ? 2.326 -4.465 -8.232 1.00 95.31 129 TYR A CA 1
ATOM 972 C C . TYR A 1 129 ? 3.782 -4.940 -8.135 1.00 95.31 129 TYR A C 1
ATOM 974 O O . TYR A 1 129 ? 4.652 -4.203 -7.666 1.00 95.31 129 TYR A O 1
ATOM 982 N N . SER A 1 130 ? 4.052 -6.144 -8.643 1.00 92.94 130 SER A N 1
ATOM 983 C CA . SER A 1 130 ? 5.414 -6.653 -8.852 1.00 92.94 130 SER A CA 1
ATOM 984 C C . SER A 1 130 ? 6.102 -6.031 -10.074 1.00 92.94 130 SER A C 1
ATOM 986 O O . SER A 1 130 ? 7.318 -6.144 -10.222 1.00 92.94 130 SER A O 1
ATOM 988 N N . LYS A 1 131 ? 5.323 -5.396 -10.965 1.00 94.31 131 LYS A N 1
ATOM 989 C CA . LYS A 1 131 ? 5.755 -4.721 -12.196 1.00 94.31 131 LYS A CA 1
ATOM 990 C C . LYS A 1 131 ? 4.819 -3.551 -12.514 1.00 94.31 131 LYS A C 1
ATOM 992 O O . LYS A 1 131 ? 3.618 -3.655 -12.280 1.00 94.31 131 LYS A O 1
ATOM 997 N N . ASN A 1 132 ? 5.347 -2.466 -13.077 1.00 95.00 132 ASN A N 1
ATOM 998 C CA . ASN A 1 132 ? 4.533 -1.378 -13.637 1.00 95.00 132 ASN A CA 1
ATOM 999 C C . ASN A 1 132 ? 4.164 -1.675 -15.103 1.00 95.00 132 ASN A C 1
ATOM 1001 O O . ASN A 1 132 ? 4.302 -2.810 -15.563 1.00 95.00 132 ASN A O 1
ATOM 1005 N N . TYR A 1 133 ? 3.687 -0.669 -15.845 1.00 94.44 133 TYR A N 1
ATOM 1006 C CA . TYR A 1 133 ? 3.096 -0.849 -17.174 1.00 94.44 133 TYR A CA 1
ATOM 1007 C C . TYR A 1 133 ? 1.892 -1.810 -17.117 1.00 94.44 133 TYR A C 1
ATOM 1009 O O . TYR A 1 133 ? 1.120 -1.807 -16.159 1.00 94.44 133 TYR A O 1
ATOM 1017 N N . TYR A 1 134 ? 1.744 -2.629 -18.153 1.00 92.00 134 TYR A N 1
ATOM 1018 C CA . TYR A 1 134 ? 0.845 -3.774 -18.216 1.00 92.00 134 TYR A CA 1
ATOM 1019 C C . TYR A 1 134 ? 1.664 -5.074 -18.186 1.00 92.00 134 TYR A C 1
ATOM 1021 O O . TYR A 1 134 ? 1.320 -6.051 -18.846 1.00 92.00 134 TYR A O 1
ATOM 1029 N N . ASP A 1 135 ? 2.793 -5.066 -17.465 1.00 91.31 135 ASP A N 1
ATOM 1030 C CA . ASP A 1 135 ? 3.787 -6.143 -17.522 1.00 91.31 135 ASP A CA 1
ATOM 1031 C C . ASP A 1 135 ? 3.562 -7.230 -16.455 1.00 91.31 135 ASP A C 1
ATOM 1033 O O . ASP A 1 135 ? 4.263 -8.247 -16.471 1.00 91.31 135 ASP A O 1
ATOM 1037 N N . VAL A 1 136 ? 2.597 -7.031 -15.547 1.00 82.50 136 VAL A N 1
ATOM 1038 C CA . VAL A 1 136 ? 2.134 -8.030 -14.565 1.00 82.50 136 VAL A CA 1
ATOM 1039 C C . VAL A 1 136 ? 1.563 -9.254 -15.302 1.00 82.50 136 VAL A C 1
ATOM 1041 O O . VAL A 1 136 ? 0.895 -9.099 -16.325 1.00 82.50 136 VAL A O 1
ATOM 1044 N N . ARG A 1 137 ? 1.852 -10.467 -14.816 1.00 73.88 137 ARG A N 1
ATOM 1045 C CA . ARG A 1 137 ? 1.450 -11.755 -15.414 1.00 73.88 137 ARG A CA 1
ATOM 1046 C C . ARG A 1 137 ? 0.844 -12.673 -14.373 1.00 73.88 137 ARG A C 1
ATOM 1048 O O . ARG A 1 137 ? 1.260 -12.541 -13.200 1.00 73.88 137 ARG A O 1
#

Solvent-accessible surface area (backbone atoms only — not comparable to full-atom values): 9135 Å² total; per-residue (Å²): 143,84,84,85,88,88,84,89,83,83,87,88,83,86,89,87,81,90,84,88,89,76,88,74,81,76,75,79,77,72,73,75,75,71,77,79,68,70,77,75,71,85,79,65,87,49,78,73,76,75,63,70,63,43,54,38,69,30,86,79,80,86,53,91,99,52,76,60,54,74,48,65,36,73,55,96,64,17,5,28,40,37,41,37,24,88,64,51,68,84,46,76,45,80,48,80,75,77,90,80,51,80,55,45,69,22,58,42,73,80,59,95,58,48,69,59,38,41,76,71,9,31,23,39,36,32,46,23,53,80,42,48,64,86,66,63,129

Nearest PDB structures (foldseek):
  3dnm-assembly1_A  TM=5.423E-01  e=1.048E-01  uncultured bacterium
  7xri-assembly1_B  TM=5.628E-01  e=1.048E-01  Lactobacillus acidophilus
  7xrh-assembly1_A  TM=5.893E-01  e=1.644E-01  Lactobacillus acidophilus
  7xrh-assembly1_B  TM=4.914E-01  e=1.445E-01  Lactobacillus acidophilus
  3pf9-assembly1_A  TM=5.080E-01  e=4.903E-01  Lactobacillus johnsonii

Sequence (137 a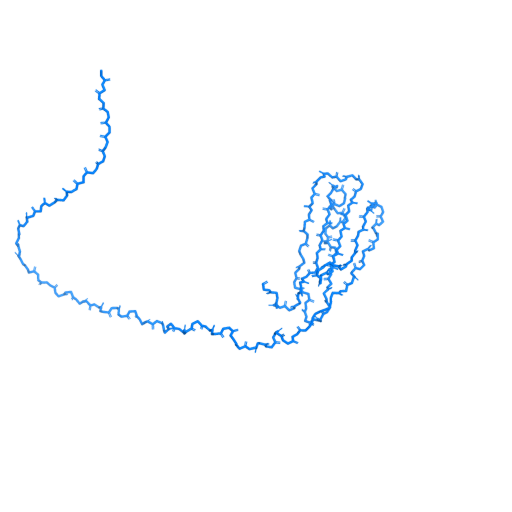a):
MLPSKLASACTRAIAGVMLVGTIGIAANVQAREKPIKPPLSHSESREQDSRTFVPVESPLAPLPGLPSERWTGIYQGSSYQIEVPPNWNGMLVMYGHGYRGTGPELTVGPPAIRPWLLQQGYAWAASSYSKNYYDVR

Secondary structure (DSSP, 8-state):
-----------------------------------------TTSPPGGGG---EE-------BTTB--EEEEEEETTEEEEEEE-TT--S-EEEE------S-SEE-----TTHHHHHHTT-EEEEE--SSSTT---

pLDDT: mean 80.65, std 23.67, range [28.97, 98.88]

Mean predicted aligned error: 14.36 Å

Foldseek 3Di:
DDDDDDDDDDDDDDYDDDDDDDDDPPPPPPVPPPPPPPPPPPPDDDPLNPDAAAEDWADDDDDPPFDWDWDWDDDPQKTKIKIFGPQAPVAEAEDEDDADDDDRYFYDDDDPCVVVCSVVRYIYMYITASGHDVSGD

Radius of gyration: 32.1 Å; Cα contacts (8 Å, |Δi|>4): 195; chains: 1; bounding box: 60×69×74 Å